Protein AF-A0A3C0BIE7-F1 (afdb_monomer)

Secondary structure (DSSP, 8-state):
-------------------HHHHHHHHHHHHHTGGG--GGGHHHHHHHHHHHHHHS-HHHHHHHH-

Structure (mmCIF, N/CA/C/O backbone):
data_AF-A0A3C0BIE7-F1
#
_entry.id   AF-A0A3C0BIE7-F1
#
loop_
_atom_site.group_PDB
_atom_site.id
_atom_site.type_symbol
_atom_site.label_atom_id
_atom_site.label_alt_id
_atom_site.label_comp_id
_atom_site.label_asym_id
_atom_site.label_entity_id
_atom_site.label_seq_id
_atom_site.pdbx_PDB_ins_code
_atom_site.Cartn_x
_atom_site.Cartn_y
_atom_site.Cartn_z
_atom_site.occupancy
_atom_site.B_iso_or_equiv
_atom_site.auth_seq_id
_atom_site.auth_comp_id
_atom_site.auth_asym_id
_atom_site.auth_atom_id
_atom_site.pdbx_PDB_model_num
ATOM 1 N N . MET A 1 1 ? 54.008 -20.666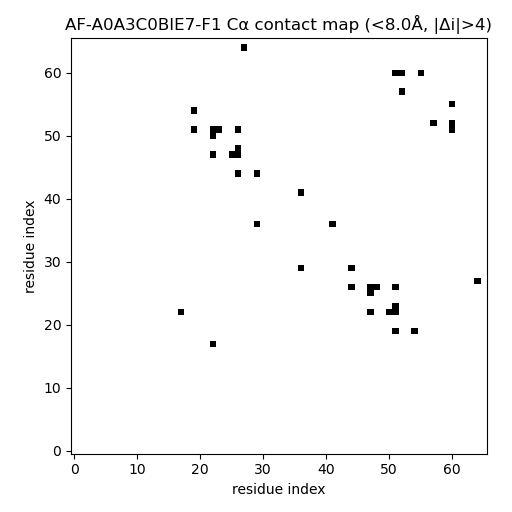 7.406 1.00 39.66 1 MET A N 1
ATOM 2 C CA . MET A 1 1 ? 53.155 -19.496 7.712 1.00 39.66 1 MET A CA 1
ATOM 3 C C . MET A 1 1 ? 51.815 -19.714 7.032 1.00 39.66 1 MET A C 1
ATOM 5 O O . MET A 1 1 ? 51.758 -19.579 5.820 1.00 39.66 1 MET A O 1
ATOM 9 N N . ILE A 1 2 ? 50.775 -20.093 7.771 1.00 43.84 2 ILE A N 1
ATOM 10 C CA . ILE A 1 2 ? 49.400 -20.083 7.256 1.00 43.84 2 ILE A CA 1
ATOM 11 C C . ILE A 1 2 ? 48.726 -18.912 7.961 1.00 43.84 2 ILE A C 1
ATOM 13 O O . ILE A 1 2 ? 48.568 -18.939 9.178 1.00 43.84 2 ILE A O 1
ATOM 17 N N . ARG A 1 3 ? 48.459 -17.833 7.221 1.00 48.09 3 ARG A N 1
ATOM 18 C CA . ARG A 1 3 ? 47.616 -16.741 7.709 1.00 48.09 3 ARG A CA 1
ATOM 19 C C . ARG A 1 3 ? 46.189 -17.135 7.378 1.00 48.09 3 ARG A C 1
ATOM 21 O O . ARG A 1 3 ? 45.791 -17.077 6.217 1.00 48.09 3 ARG A O 1
ATOM 28 N N . ASP A 1 4 ? 45.487 -17.603 8.399 1.00 51.00 4 ASP A N 1
ATOM 29 C CA . ASP A 1 4 ? 44.043 -17.760 8.363 1.00 51.00 4 ASP A CA 1
ATOM 30 C C . ASP A 1 4 ? 43.433 -16.398 8.004 1.00 51.00 4 ASP A C 1
ATOM 32 O O . ASP A 1 4 ? 43.763 -15.375 8.608 1.00 51.00 4 ASP A O 1
ATOM 36 N N . THR A 1 5 ? 42.661 -16.362 6.925 1.00 55.97 5 THR A N 1
ATOM 37 C CA . THR A 1 5 ? 41.981 -15.160 6.429 1.00 55.97 5 THR A CA 1
ATOM 38 C C . THR A 1 5 ? 40.489 -15.429 6.452 1.00 55.97 5 THR A C 1
ATOM 40 O O . THR A 1 5 ? 39.801 -15.380 5.436 1.00 55.97 5 THR A O 1
ATOM 43 N N . THR A 1 6 ? 39.973 -15.704 7.646 1.00 57.03 6 THR A N 1
ATOM 44 C CA . THR A 1 6 ? 38.565 -15.514 7.980 1.00 57.03 6 THR A CA 1
ATOM 45 C C . THR A 1 6 ? 38.263 -14.022 7.853 1.00 57.03 6 THR A C 1
ATOM 47 O O . THR A 1 6 ? 38.431 -13.235 8.779 1.00 57.03 6 THR A O 1
ATOM 50 N N . LYS A 1 7 ? 37.879 -13.602 6.641 1.00 59.25 7 LYS A N 1
ATOM 51 C CA . LYS A 1 7 ? 37.174 -12.340 6.426 1.00 59.25 7 LYS A CA 1
ATOM 52 C C . LYS A 1 7 ? 35.837 -12.471 7.141 1.00 59.25 7 LYS A C 1
ATOM 54 O O . LYS A 1 7 ? 34.889 -13.015 6.575 1.00 59.25 7 LYS A O 1
ATOM 59 N N . GLU A 1 8 ? 35.783 -12.006 8.383 1.00 59.53 8 GLU A N 1
ATOM 60 C CA . GLU A 1 8 ? 34.522 -11.677 9.031 1.00 59.53 8 GLU A CA 1
ATOM 61 C C . GLU A 1 8 ? 33.829 -10.667 8.123 1.00 59.53 8 GLU A C 1
ATOM 63 O O . GLU A 1 8 ? 34.237 -9.518 7.963 1.00 59.53 8 GLU A O 1
ATOM 68 N N . THR A 1 9 ? 32.861 -11.179 7.372 1.00 60.94 9 THR A N 1
ATOM 69 C CA . THR A 1 9 ? 31.986 -10.350 6.570 1.00 60.94 9 THR A CA 1
ATOM 70 C C . THR A 1 9 ? 31.043 -9.775 7.602 1.00 60.94 9 THR A C 1
ATOM 72 O O . THR A 1 9 ? 30.124 -10.474 8.019 1.00 60.94 9 THR A O 1
ATOM 75 N N . ASP A 1 10 ? 31.341 -8.572 8.092 1.00 59.97 10 ASP A N 1
ATOM 76 C CA . ASP A 1 10 ? 30.424 -7.790 8.916 1.00 59.97 10 ASP A CA 1
ATOM 77 C C . ASP A 1 10 ? 29.129 -7.631 8.115 1.00 59.97 10 ASP A C 1
ATOM 79 O O . ASP A 1 10 ? 28.968 -6.740 7.276 1.00 59.97 10 ASP A O 1
ATOM 83 N N . THR A 1 11 ? 28.211 -8.575 8.296 1.00 63.56 11 THR A N 1
ATOM 84 C CA . THR A 1 11 ? 26.865 -8.492 7.765 1.00 63.56 11 THR A CA 1
ATOM 85 C C . THR A 1 11 ? 26.192 -7.391 8.557 1.00 63.56 11 THR A C 1
ATOM 87 O O . THR A 1 11 ? 25.744 -7.619 9.679 1.00 63.56 11 THR A O 1
ATOM 90 N N . LEU A 1 12 ? 26.163 -6.184 7.996 1.00 65.56 12 LEU A N 1
ATOM 91 C CA . LEU A 1 12 ? 25.332 -5.092 8.487 1.00 65.56 12 LEU A CA 1
ATOM 92 C C . LEU A 1 12 ? 23.881 -5.586 8.532 1.00 65.56 12 LEU A C 1
ATOM 94 O O . LEU A 1 12 ? 23.176 -5.571 7.524 1.00 65.56 12 LEU A O 1
ATOM 98 N N . SER A 1 13 ? 23.440 -6.071 9.694 1.00 72.31 13 SER A N 1
ATOM 99 C CA . SER A 1 13 ? 22.052 -6.457 9.899 1.00 72.31 13 SER A CA 1
ATOM 100 C C . SER A 1 13 ? 21.258 -5.197 10.215 1.00 72.31 13 SER A C 1
ATOM 102 O O . SER A 1 13 ? 21.208 -4.741 11.360 1.00 72.31 13 SER A O 1
ATOM 104 N N . LEU A 1 14 ? 20.644 -4.612 9.192 1.00 73.25 14 LEU A N 1
ATOM 105 C CA . LEU A 1 14 ? 19.621 -3.601 9.405 1.00 73.25 14 LEU A CA 1
ATOM 106 C C . LEU A 1 14 ? 18.302 -4.332 9.667 1.00 73.25 14 LEU A C 1
ATOM 108 O O . LEU A 1 14 ? 17.707 -4.895 8.751 1.00 73.25 14 LEU A O 1
ATOM 112 N N . SER A 1 15 ? 17.858 -4.351 10.923 1.00 81.25 15 SER A N 1
ATOM 113 C CA . SER A 1 15 ? 16.484 -4.734 11.247 1.00 81.25 15 SER A CA 1
ATOM 114 C C . SER A 1 15 ? 15.673 -3.456 11.400 1.00 81.25 15 SER A C 1
ATOM 116 O O . SER A 1 15 ? 15.873 -2.673 12.326 1.00 81.25 15 SER A O 1
ATOM 118 N N . TYR A 1 16 ? 14.803 -3.206 10.429 1.00 83.88 16 TYR A N 1
ATOM 119 C CA . TYR A 1 16 ? 13.850 -2.113 10.483 1.00 83.88 16 TYR A CA 1
ATOM 120 C C . TYR A 1 16 ? 12.451 -2.687 10.313 1.00 83.88 16 TYR A C 1
ATOM 122 O O . TYR A 1 16 ? 12.214 -3.564 9.482 1.00 83.88 16 TYR A O 1
ATOM 130 N N . SER A 1 17 ? 11.533 -2.219 11.144 1.00 87.75 17 SER A N 1
ATOM 131 C CA . SER A 1 17 ? 10.123 -2.576 11.096 1.00 87.75 17 SER A CA 1
ATOM 132 C C . SER A 1 17 ? 9.337 -1.283 11.042 1.00 87.75 17 SER A C 1
ATOM 134 O O . SER A 1 17 ? 9.522 -0.418 11.897 1.00 87.75 17 SER A O 1
ATOM 136 N N . PHE A 1 18 ? 8.483 -1.155 10.032 1.00 87.88 18 PHE A N 1
ATOM 137 C CA . PHE A 1 18 ? 7.623 0.009 9.890 1.00 87.88 18 PHE A CA 1
ATOM 138 C C . PHE A 1 18 ? 6.663 0.090 11.077 1.00 87.88 18 PHE A C 1
ATOM 140 O O . PHE A 1 18 ? 6.009 -0.892 11.441 1.00 87.88 18 PHE A O 1
ATOM 147 N N . SER A 1 19 ? 6.564 1.269 11.682 1.00 90.50 19 SER A N 1
ATOM 148 C CA . SER A 1 19 ? 5.484 1.564 12.617 1.00 90.50 19 SER A CA 1
ATOM 149 C C . SER A 1 19 ? 4.140 1.620 11.876 1.00 90.50 19 SER A C 1
ATOM 151 O O . SER A 1 19 ? 4.114 1.918 10.680 1.00 90.50 19 SER A O 1
ATOM 153 N N . PRO A 1 20 ? 2.998 1.439 12.567 1.00 88.75 20 PRO A N 1
ATOM 154 C CA . PRO A 1 20 ? 1.679 1.532 11.935 1.00 88.75 20 PRO A CA 1
ATOM 155 C C . PRO A 1 20 ? 1.462 2.841 11.164 1.00 88.75 20 PRO A C 1
ATOM 157 O O . PRO A 1 20 ? 0.881 2.846 10.084 1.00 88.75 20 PRO A O 1
ATOM 160 N N . ARG A 1 21 ? 1.990 3.957 11.686 1.00 89.19 21 ARG A N 1
ATOM 161 C CA . ARG A 1 21 ? 1.916 5.264 11.027 1.00 89.19 21 ARG A CA 1
ATOM 162 C C . ARG A 1 21 ? 2.732 5.309 9.736 1.00 89.19 21 ARG A C 1
ATOM 164 O O . ARG A 1 21 ? 2.279 5.899 8.762 1.00 89.19 21 ARG A O 1
ATOM 171 N N . GLU A 1 22 ? 3.934 4.742 9.731 1.00 91.12 22 GLU A N 1
ATOM 172 C CA . GLU A 1 22 ? 4.772 4.704 8.529 1.00 91.12 22 GLU A CA 1
ATOM 173 C C . GLU A 1 22 ? 4.164 3.782 7.475 1.00 91.12 22 GLU A C 1
ATOM 175 O O . GLU A 1 22 ? 4.076 4.190 6.322 1.00 91.12 22 GLU A O 1
ATOM 180 N N . THR A 1 23 ? 3.660 2.608 7.871 1.00 91.75 23 THR A N 1
ATOM 181 C CA . THR A 1 23 ? 2.921 1.699 6.981 1.00 91.75 23 THR A CA 1
ATOM 182 C C . THR A 1 23 ? 1.729 2.404 6.345 1.00 91.75 23 THR A C 1
ATOM 184 O O . THR A 1 23 ? 1.550 2.325 5.137 1.00 91.75 23 THR A O 1
ATOM 187 N N . ALA A 1 24 ? 0.961 3.159 7.132 1.00 88.56 24 ALA A N 1
ATOM 188 C CA . ALA A 1 24 ? -0.173 3.934 6.647 1.00 88.56 24 ALA A CA 1
ATOM 189 C C . ALA A 1 24 ? 0.252 4.990 5.605 1.00 88.56 24 ALA A C 1
ATOM 191 O O . ALA A 1 24 ? -0.305 5.045 4.510 1.00 88.56 24 ALA A O 1
ATOM 192 N N . ILE A 1 25 ? 1.282 5.794 5.899 1.00 92.00 25 ILE A N 1
ATOM 193 C CA . ILE A 1 25 ? 1.830 6.783 4.949 1.00 92.00 25 ILE A CA 1
ATOM 194 C C . ILE A 1 25 ? 2.281 6.104 3.653 1.00 92.00 25 ILE A C 1
ATOM 196 O O . ILE A 1 25 ? 2.006 6.605 2.563 1.00 92.00 25 ILE A O 1
ATOM 200 N N . LEU A 1 26 ? 2.967 4.968 3.778 1.00 93.38 26 LEU A N 1
ATOM 201 C CA . LEU A 1 26 ? 3.476 4.211 2.645 1.00 93.38 26 LEU A CA 1
ATOM 202 C C . LEU A 1 26 ? 2.333 3.668 1.785 1.00 93.38 26 LEU A C 1
ATOM 204 O O . LEU A 1 26 ? 2.363 3.816 0.569 1.00 93.38 26 LEU A O 1
ATOM 208 N N . ALA A 1 27 ? 1.298 3.117 2.415 1.00 92.00 27 ALA A N 1
ATOM 209 C CA . ALA A 1 27 ? 0.124 2.610 1.723 1.00 92.00 27 ALA A CA 1
ATOM 210 C C . ALA A 1 27 ? -0.607 3.725 0.966 1.00 92.00 27 ALA A C 1
ATOM 212 O O . ALA A 1 27 ? -0.961 3.561 -0.197 1.00 92.00 27 ALA A O 1
ATOM 213 N N . HIS A 1 28 ? -0.757 4.898 1.586 1.00 91.50 28 HIS A N 1
ATOM 214 C CA . HIS A 1 28 ? -1.387 6.054 0.953 1.00 91.50 28 HIS A CA 1
ATOM 215 C C . HIS A 1 28 ? -0.579 6.564 -0.253 1.00 91.50 28 HIS A C 1
ATOM 217 O O . HIS A 1 28 ? -1.147 6.920 -1.285 1.00 91.50 28 HIS A O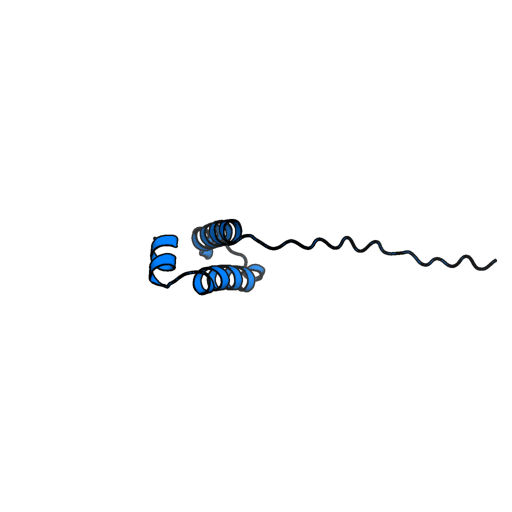 1
ATOM 223 N N . PHE A 1 29 ? 0.754 6.560 -0.147 1.00 92.81 29 PHE A N 1
ATOM 224 C CA . PHE A 1 29 ? 1.641 6.892 -1.260 1.00 92.81 29 PHE A CA 1
ATOM 225 C C . PHE A 1 29 ? 1.496 5.899 -2.420 1.00 92.81 29 PHE A C 1
ATOM 227 O O . PHE A 1 29 ? 1.325 6.320 -3.561 1.00 92.81 29 PHE A O 1
ATOM 234 N N . LEU A 1 30 ? 1.527 4.598 -2.127 1.00 92.81 30 LEU A N 1
ATOM 235 C CA . LEU A 1 30 ? 1.438 3.546 -3.140 1.00 92.81 30 LEU A CA 1
ATOM 236 C C . LEU A 1 30 ? 0.074 3.562 -3.840 1.00 92.81 30 LEU A C 1
ATOM 238 O O . LEU A 1 30 ? 0.024 3.563 -5.063 1.00 92.81 30 LEU A O 1
ATOM 242 N N . ARG A 1 31 ? -1.018 3.712 -3.082 1.00 90.62 31 ARG A N 1
ATOM 243 C CA . ARG A 1 31 ? -2.379 3.859 -3.618 1.00 90.62 31 ARG A CA 1
ATOM 244 C C . ARG A 1 31 ? -2.495 5.047 -4.578 1.00 90.62 31 ARG A C 1
ATOM 246 O O . ARG A 1 31 ? -3.078 4.932 -5.648 1.00 90.62 31 ARG A O 1
ATOM 253 N N . LYS A 1 32 ? -1.927 6.199 -4.206 1.00 92.75 32 LYS A N 1
ATOM 254 C CA . LYS A 1 32 ? -1.977 7.425 -5.019 1.00 92.75 32 LYS A CA 1
ATOM 255 C C . LYS A 1 32 ? -1.236 7.292 -6.353 1.00 92.75 32 LYS A C 1
ATOM 257 O O . LYS A 1 32 ? -1.581 7.988 -7.303 1.00 92.75 32 LYS A O 1
ATOM 262 N N . HIS A 1 33 ? -0.216 6.444 -6.399 1.00 92.56 33 HIS A N 1
ATOM 263 C CA . HIS A 1 33 ? 0.640 6.242 -7.562 1.00 92.56 33 HIS A CA 1
ATOM 264 C C . HIS A 1 33 ? 0.467 4.842 -8.160 1.00 92.56 33 HIS A C 1
ATOM 266 O O . HIS A 1 33 ? 1.392 4.360 -8.802 1.00 92.56 33 HIS A O 1
ATOM 272 N N . GLU A 1 34 ? -0.683 4.185 -7.957 1.00 90.62 34 GLU A N 1
ATOM 273 C CA . GLU A 1 34 ? -0.886 2.777 -8.334 1.00 90.62 34 GLU A CA 1
ATOM 274 C C . GLU A 1 34 ? -0.573 2.499 -9.814 1.00 90.62 34 GLU A C 1
ATOM 276 O O . GLU A 1 34 ? 0.065 1.496 -10.127 1.00 90.62 34 GLU A O 1
ATOM 281 N N . ASP A 1 35 ? -0.909 3.441 -10.700 1.00 92.31 35 ASP A N 1
ATOM 282 C CA . ASP A 1 35 ? -0.655 3.360 -12.145 1.00 92.31 35 ASP A CA 1
ATOM 283 C C . ASP A 1 35 ? 0.826 3.557 -12.531 1.00 92.31 35 ASP A C 1
ATOM 285 O O . ASP A 1 35 ? 1.226 3.301 -13.668 1.00 92.31 35 ASP A O 1
ATOM 289 N N . GLU A 1 36 ? 1.649 4.043 -11.601 1.00 93.81 36 GLU A N 1
ATOM 290 C CA . GLU A 1 36 ? 3.074 4.334 -11.787 1.00 93.81 36 GLU A CA 1
ATOM 291 C C . GLU A 1 36 ? 3.979 3.316 -11.068 1.00 93.81 36 GLU A C 1
ATOM 293 O O . GLU A 1 36 ? 5.208 3.393 -11.186 1.00 93.81 36 GLU A O 1
ATOM 298 N N . ILE A 1 37 ? 3.408 2.364 -10.315 1.00 90.69 37 ILE A N 1
ATOM 299 C CA . ILE A 1 37 ? 4.180 1.350 -9.590 1.00 90.69 37 ILE A CA 1
ATOM 300 C C . ILE A 1 37 ? 4.773 0.342 -10.590 1.00 90.69 37 ILE A C 1
ATOM 302 O O . ILE A 1 37 ? 4.034 -0.300 -11.333 1.00 90.69 37 ILE A O 1
ATOM 306 N N . PRO A 1 38 ? 6.103 0.131 -10.591 1.00 93.94 38 PRO A N 1
ATOM 307 C CA . PRO A 1 38 ? 6.719 -0.928 -11.382 1.00 93.94 38 PRO A CA 1
ATOM 308 C C . PRO A 1 38 ? 6.216 -2.314 -10.963 1.00 93.94 38 PRO A C 1
ATOM 310 O O . PRO A 1 38 ? 6.140 -2.594 -9.767 1.00 93.94 38 PRO A O 1
ATOM 313 N N . ASP A 1 39 ? 6.019 -3.226 -11.919 1.00 91.50 39 ASP A N 1
ATOM 314 C CA . ASP A 1 39 ? 5.546 -4.600 -11.656 1.00 91.50 39 ASP A CA 1
ATOM 315 C C . ASP A 1 39 ? 6.342 -5.326 -10.557 1.00 91.50 39 ASP A C 1
ATOM 317 O O . ASP A 1 39 ? 5.781 -6.055 -9.742 1.00 91.50 39 ASP A O 1
ATOM 321 N N . GLY A 1 40 ? 7.656 -5.083 -10.477 1.00 93.88 40 GLY A N 1
ATOM 322 C CA . GLY A 1 40 ? 8.525 -5.666 -9.447 1.00 93.88 40 GLY A CA 1
ATOM 323 C C . GLY A 1 40 ? 8.219 -5.222 -8.009 1.00 93.88 40 GLY A C 1
ATOM 324 O O . GLY A 1 40 ? 8.762 -5.799 -7.070 1.00 93.88 40 GLY A O 1
ATOM 325 N N . LEU A 1 41 ? 7.372 -4.208 -7.825 1.00 93.00 41 LEU A N 1
ATOM 326 C CA . LEU A 1 41 ? 6.915 -3.700 -6.531 1.00 93.00 41 LEU A CA 1
ATOM 327 C C . LEU A 1 41 ? 5.430 -3.988 -6.263 1.00 93.00 41 LEU A C 1
ATOM 329 O O . LEU A 1 41 ? 4.943 -3.628 -5.192 1.00 93.00 41 LEU A O 1
ATOM 333 N N . ALA A 1 42 ? 4.718 -4.663 -7.171 1.00 90.81 42 ALA A N 1
ATOM 334 C CA . ALA A 1 42 ? 3.294 -4.956 -7.009 1.00 90.81 42 ALA A CA 1
ATOM 335 C C . ALA A 1 42 ? 3.009 -5.779 -5.738 1.00 90.81 42 ALA A C 1
ATOM 337 O O . ALA A 1 42 ? 2.141 -5.417 -4.942 1.00 90.81 42 ALA A O 1
ATOM 338 N N . ASP A 1 43 ? 3.798 -6.829 -5.494 1.00 93.50 43 ASP A N 1
ATOM 339 C CA . ASP A 1 43 ? 3.657 -7.674 -4.300 1.00 93.50 43 ASP A CA 1
ATOM 340 C C . ASP A 1 43 ? 3.937 -6.900 -3.008 1.00 93.50 43 ASP A C 1
ATOM 342 O O . ASP A 1 43 ? 3.260 -7.093 -1.998 1.00 93.50 43 ASP A O 1
ATOM 346 N N . PHE A 1 44 ? 4.913 -5.987 -3.042 1.00 92.81 44 PHE A N 1
ATOM 347 C CA . PHE A 1 44 ? 5.209 -5.117 -1.908 1.00 92.81 44 PHE A CA 1
ATOM 348 C C . PHE A 1 44 ? 4.052 -4.156 -1.633 1.00 92.81 44 PHE A C 1
ATOM 350 O O . PHE A 1 44 ? 3.629 -4.024 -0.486 1.00 92.81 44 PHE A O 1
ATOM 357 N N . SER A 1 45 ? 3.507 -3.534 -2.680 1.00 92.62 45 SER A N 1
ATOM 358 C CA . SER A 1 45 ? 2.351 -2.645 -2.567 1.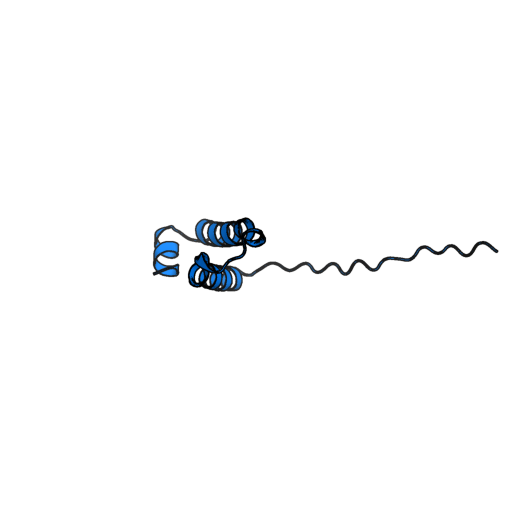00 92.62 45 SER A CA 1
ATOM 359 C C . SER A 1 45 ? 1.161 -3.348 -1.934 1.00 92.62 45 SER A C 1
ATOM 361 O O . SER A 1 45 ? 0.583 -2.851 -0.968 1.00 92.62 45 SER A O 1
ATOM 363 N N . LYS A 1 46 ? 0.866 -4.558 -2.408 1.00 91.94 46 LYS A N 1
ATOM 364 C CA . LYS A 1 46 ? -0.201 -5.383 -1.854 1.00 91.94 46 LYS A CA 1
ATOM 365 C C . LYS A 1 46 ? 0.050 -5.760 -0.395 1.00 91.94 46 LYS A C 1
ATOM 367 O O . LYS A 1 46 ? -0.853 -5.646 0.423 1.00 91.94 46 LYS A O 1
ATOM 372 N N . ALA A 1 47 ? 1.27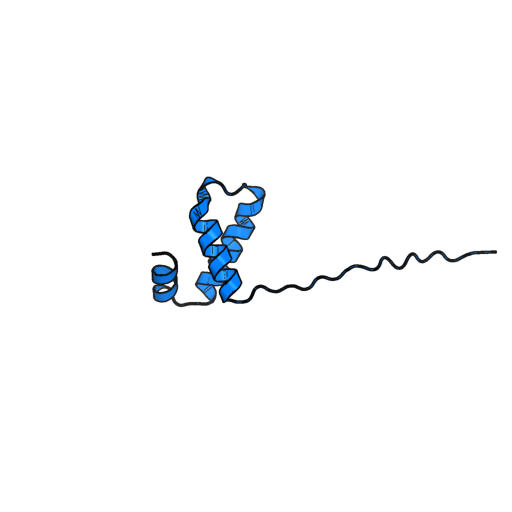4 -6.153 -0.041 1.00 93.00 47 ALA A N 1
ATOM 373 C CA . ALA A 1 47 ? 1.614 -6.494 1.340 1.00 93.00 47 ALA A CA 1
ATOM 374 C C . ALA A 1 47 ? 1.441 -5.304 2.300 1.00 93.00 47 ALA A C 1
ATOM 376 O O . ALA A 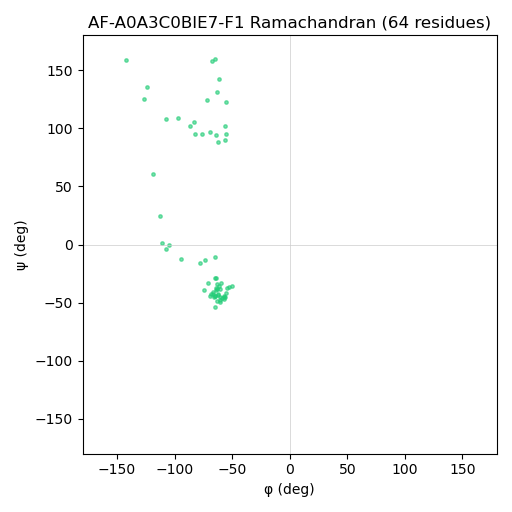1 47 ? 1.028 -5.484 3.446 1.00 93.00 47 ALA A O 1
ATOM 377 N N . VAL A 1 48 ? 1.744 -4.089 1.839 1.00 92.38 48 VAL A N 1
ATOM 378 C CA . VAL A 1 48 ? 1.552 -2.857 2.612 1.00 92.38 48 VAL A CA 1
ATOM 379 C C . VAL A 1 48 ? 0.062 -2.549 2.783 1.00 92.38 48 VAL A C 1
ATOM 381 O O . VAL A 1 48 ? -0.359 -2.250 3.900 1.00 92.38 48 VAL A O 1
ATOM 384 N N . GLU A 1 49 ? -0.748 -2.676 1.729 1.00 89.81 49 GLU A N 1
ATOM 385 C CA . GLU A 1 49 ? -2.208 -2.530 1.826 1.00 89.81 49 GLU A CA 1
ATOM 386 C C . GLU A 1 49 ? -2.824 -3.567 2.774 1.00 89.81 49 GLU A C 1
ATOM 388 O O . GLU A 1 49 ? -3.580 -3.203 3.676 1.00 89.81 49 GLU A O 1
ATOM 393 N N . ASP A 1 50 ? -2.450 -4.840 2.638 1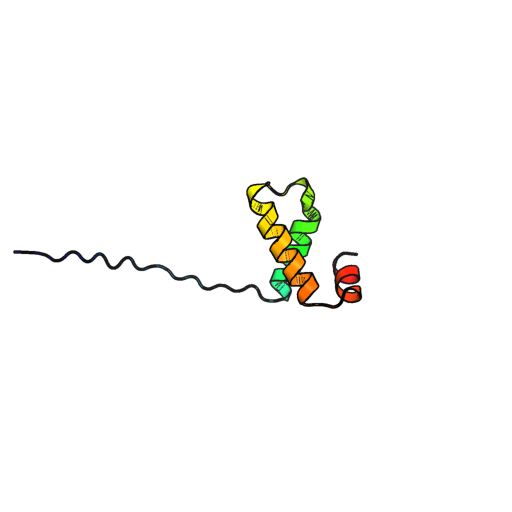.00 90.31 50 ASP A N 1
ATOM 394 C CA . ASP A 1 50 ? -2.918 -5.922 3.507 1.00 90.31 50 ASP A CA 1
ATOM 395 C C . ASP A 1 50 ? -2.528 -5.666 4.970 1.00 90.31 50 ASP A C 1
ATOM 397 O O . ASP A 1 50 ? -3.310 -5.930 5.884 1.00 90.31 50 ASP A O 1
ATOM 401 N N . ALA A 1 51 ? -1.335 -5.122 5.226 1.00 89.31 51 ALA A N 1
ATOM 402 C CA . ALA A 1 51 ? -0.917 -4.754 6.576 1.00 89.31 51 ALA A CA 1
ATOM 403 C C . ALA A 1 51 ? -1.810 -3.656 7.175 1.00 89.31 51 ALA A C 1
ATOM 405 O O . ALA A 1 51 ? -2.143 -3.724 8.359 1.00 89.31 51 ALA A O 1
ATOM 406 N N . VAL A 1 52 ? -2.239 -2.681 6.367 1.00 86.81 52 VAL A N 1
ATOM 407 C CA . VAL A 1 52 ? -3.196 -1.649 6.787 1.00 86.81 52 VAL A CA 1
ATOM 408 C C . VAL A 1 52 ? -4.550 -2.289 7.092 1.00 86.81 52 VAL A C 1
ATOM 410 O O . VAL A 1 52 ? -5.011 -2.162 8.225 1.00 86.81 52 VAL A O 1
ATOM 413 N N . TYR A 1 53 ? -5.132 -3.057 6.165 1.00 83.88 53 TYR A N 1
ATOM 414 C CA . TYR A 1 53 ? -6.437 -3.711 6.353 1.00 83.88 53 TYR A CA 1
ATOM 415 C C . TYR A 1 53 ? -6.479 -4.689 7.533 1.00 83.88 53 TYR A C 1
ATOM 417 O O . TYR A 1 53 ? -7.503 -4.804 8.194 1.00 83.88 53 TYR A O 1
ATOM 425 N N . ASN A 1 54 ? -5.379 -5.379 7.838 1.00 85.69 54 ASN A N 1
ATOM 426 C CA . ASN A 1 54 ? -5.310 -6.274 8.998 1.00 85.69 54 ASN A CA 1
ATOM 427 C C . ASN A 1 54 ? -5.122 -5.526 10.328 1.00 85.69 54 ASN A C 1
ATOM 429 O O . ASN A 1 54 ? -5.315 -6.109 11.394 1.00 85.69 54 ASN A O 1
ATOM 433 N N . SER A 1 55 ? -4.717 -4.254 10.280 1.00 82.06 55 SER A N 1
ATOM 434 C CA . SER A 1 55 ? -4.464 -3.428 11.466 1.00 82.06 55 S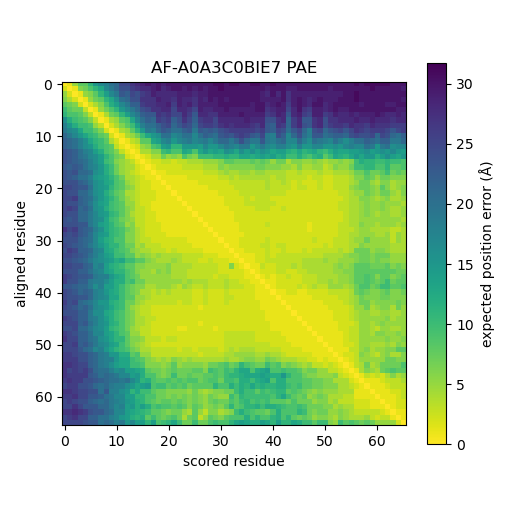ER A CA 1
ATOM 435 C C . SER A 1 55 ? -5.660 -2.577 11.901 1.00 82.06 55 SER A C 1
ATOM 437 O O . SER A 1 55 ? -5.641 -2.039 13.008 1.00 82.06 55 SER A O 1
ATOM 439 N N . MET A 1 56 ? -6.688 -2.453 11.058 1.00 79.94 56 MET A N 1
ATOM 440 C CA . MET A 1 56 ? -7.857 -1.608 11.303 1.00 79.94 56 MET A CA 1
ATOM 441 C C . MET A 1 56 ? -9.143 -2.268 10.801 1.00 79.94 56 MET A C 1
ATOM 443 O O . MET A 1 56 ? -9.115 -3.171 9.969 1.00 79.94 56 MET A O 1
ATOM 447 N N . SER A 1 57 ? -10.289 -1.844 11.322 1.00 77.06 57 SER A N 1
ATOM 448 C CA . SER A 1 57 ? -11.582 -2.291 10.801 1.00 77.06 57 SER A CA 1
ATOM 449 C C . SER A 1 57 ? -11.802 -1.803 9.365 1.00 77.06 57 SER A C 1
ATOM 451 O O . SER A 1 57 ? -11.203 -0.823 8.922 1.00 77.06 57 SER A O 1
ATOM 453 N N . ILE A 1 58 ? -12.704 -2.462 8.633 1.00 69.81 58 ILE A N 1
ATOM 454 C CA . ILE A 1 58 ? -13.054 -2.077 7.255 1.00 69.81 58 ILE A CA 1
ATOM 455 C C . ILE A 1 58 ? -13.512 -0.610 7.196 1.00 69.81 58 ILE A C 1
ATOM 457 O O . ILE A 1 58 ? -13.071 0.132 6.327 1.00 69.81 58 ILE A O 1
ATOM 461 N N . GLU A 1 59 ? -14.317 -0.165 8.165 1.00 73.56 59 GLU A N 1
ATOM 462 C CA . GLU A 1 59 ? -14.798 1.223 8.252 1.00 73.56 59 GLU A CA 1
ATOM 463 C C . GLU A 1 59 ? -13.662 2.239 8.464 1.00 73.56 59 GLU A C 1
ATOM 465 O O . GLU A 1 59 ? -13.728 3.375 7.990 1.00 73.56 59 GLU A O 1
ATOM 470 N N . GLU A 1 60 ? -12.617 1.853 9.196 1.00 76.81 60 GLU A N 1
ATOM 471 C CA . GLU A 1 60 ? -11.429 2.682 9.402 1.00 76.81 60 GLU A CA 1
ATOM 472 C C . GLU A 1 60 ? -10.556 2.719 8.149 1.00 76.81 60 GLU A C 1
ATOM 474 O O . GLU A 1 60 ? -10.072 3.791 7.791 1.00 76.81 60 GLU A O 1
ATOM 479 N N . ALA A 1 61 ? -10.411 1.592 7.449 1.00 74.62 61 ALA A N 1
ATOM 480 C CA . ALA A 1 61 ? -9.666 1.520 6.196 1.00 74.62 61 ALA A CA 1
ATOM 481 C C . ALA A 1 61 ? -10.348 2.314 5.073 1.00 74.62 61 ALA A C 1
ATOM 483 O O . ALA A 1 61 ? -9.682 3.041 4.339 1.00 74.62 61 ALA A O 1
ATOM 484 N N . GLU A 1 62 ? -11.676 2.251 4.968 1.00 74.25 62 GLU A N 1
ATOM 485 C CA . GLU A 1 62 ? -12.427 3.064 4.007 1.00 74.25 62 GLU A CA 1
ATOM 486 C C . GLU A 1 62 ? -12.221 4.557 4.268 1.00 74.25 62 GLU A C 1
ATOM 488 O O . GLU A 1 62 ? -11.904 5.301 3.342 1.00 74.25 62 GLU A O 1
ATOM 493 N N . LYS A 1 63 ? -12.302 4.999 5.530 1.00 76.81 63 LYS A N 1
ATOM 494 C CA . LYS A 1 63 ? -11.983 6.389 5.904 1.00 76.81 63 LYS A CA 1
ATOM 495 C C . LYS A 1 63 ? -10.522 6.752 5.665 1.00 76.81 63 LYS A C 1
ATOM 497 O O . LYS A 1 63 ? -10.227 7.922 5.455 1.00 76.81 63 LYS A O 1
ATOM 502 N N . PHE A 1 64 ? -9.619 5.782 5.743 1.00 77.19 64 PHE A N 1
ATOM 503 C CA . PHE A 1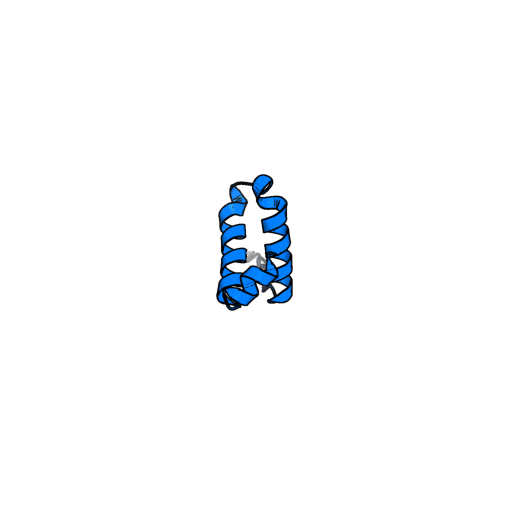 64 ? -8.192 5.994 5.542 1.00 77.19 64 PHE A CA 1
ATOM 504 C C . PHE A 1 64 ? -7.838 6.278 4.073 1.00 77.19 64 PHE A C 1
ATOM 506 O O . PHE A 1 64 ? -6.913 7.045 3.803 1.00 77.19 64 PHE A O 1
ATOM 513 N N . TYR A 1 65 ? -8.572 5.682 3.130 1.00 74.88 65 TYR A N 1
ATOM 514 C CA . TYR A 1 65 ? -8.355 5.851 1.688 1.00 74.88 65 TYR A CA 1
ATOM 515 C C . TYR A 1 65 ? -9.381 6.758 0.983 1.00 74.88 65 TYR A C 1
ATOM 517 O O . TYR A 1 65 ? -9.264 6.947 -0.228 1.00 74.88 65 TYR A O 1
ATOM 525 N N . SER A 1 66 ? -10.365 7.298 1.711 1.00 75.00 66 SER A N 1
ATOM 526 C CA . SER A 1 66 ? -11.323 8.305 1.212 1.00 75.00 66 SER A CA 1
ATOM 527 C C . SER A 1 66 ? -10.711 9.703 1.160 1.00 75.00 66 SER A C 1
ATOM 529 O O . SER A 1 66 ? -11.050 10.446 0.212 1.00 75.00 66 SER A O 1
#

Sequence (66 aa):
MIRDTTKETDTLSLSYSFSPRETAILAHFLRKHEDEIPDGLADFSKAVEDAVYNSMSIEEAEKFYS

pLDDT: mean 80.99, std 14.12, range [39.66, 93.94]

Mean predicted aligned error: 10.08 Å

Nearest PDB structures (foldseek):
  8tnt-assembly1_B  TM=7.210E-01  e=3.947E+00  human gammaherpesviru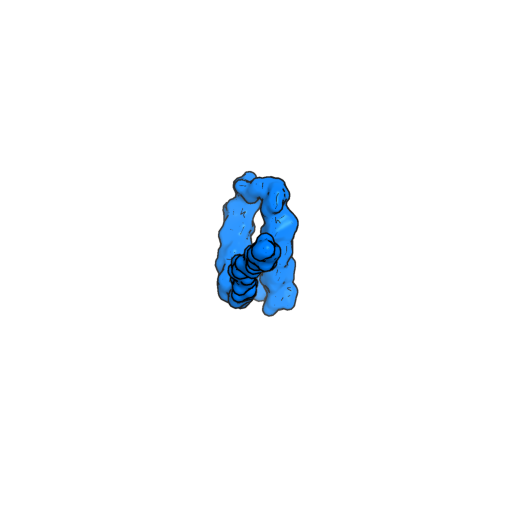s 4

Foldseek 3Di:
DDDDPPPPPPPPDDDDDDDLVRLLVVLQVCVVCVVVDDPVCPVVNVVSLVVNPVVDPPVVSVVSND

Solvent-accessible surface area (backbone atoms only — not comparable to full-atom values): 4317 Å² total; per-residue (Å²): 140,84,80,84,77,83,73,77,71,82,72,83,78,83,87,82,77,79,50,75,68,53,41,47,55,49,33,54,52,45,63,76,38,56,94,73,59,56,77,94,46,48,69,57,50,49,52,38,44,51,53,50,54,75,72,42,55,71,74,54,45,53,64,71,76,105

Radius of gyration: 19.42 Å; Cα contacts (8 Å, |Δi|>4): 20; chains: 1; bounding box: 68×28×25 Å